Protein AF-A0A821TIM4-F1 (afdb_monomer)

Secondary structure (DSSP, 8-state):
-GGGG-SSHHHHHHHHHHHHHHHTT-HHHHHHHHHTTHHHHHHHHHHHTTSSS-HHHHHHHHHHHHHHTT-HHHHHHH--HHHHHHHHHHHHHHHT--SPPPHHHHHHHHHHHHHHHHHT-TTS-HHHHHHHHHHHTT-

pLDDT: mean 89.72, std 5.01, range [67.62, 96.5]

Solvent-accessible surface area (backbone atoms only — not comparable to full-atom values): 7765 Å² total; per-residue (Å²): 108,74,50,66,70,45,86,50,63,67,57,22,54,50,44,43,56,48,47,48,64,56,30,59,96,28,70,68,50,31,49,55,38,58,73,66,50,35,61,64,53,40,52,53,46,32,61,70,67,61,64,44,71,42,67,68,38,38,43,36,42,53,37,52,39,54,46,39,61,94,30,65,72,51,40,58,68,51,70,39,72,69,56,54,49,52,54,51,52,48,52,52,56,58,72,68,49,89,63,87,77,50,74,51,24,53,51,31,52,52,44,50,52,49,41,55,49,58,60,59,29,86,90,47,56,71,70,54,29,54,54,49,51,61,58,55,73,76,110

Nearest PDB structures (foldseek):
  3grl-assembly1_A  TM=9.491E-01  e=2.054E-07  Bos taurus
  3gq2-assembly1_A  TM=9.407E-01  e=3.059E-07  Bos taurus
  3gq2-assembly1_B  TM=9.507E-01  e=5.288E-07  Bos taurus
  3t7u-assembly1_A  TM=5.402E-01  e=2.797E+00  Homo sapiens
  7abi-assembly1_S  TM=3.710E-01  e=4.898E-01  Homo sapiens

Sequence (139 aa):
VDLLKDKREVIRNDELILLQILIVSNPDMQDIVASGKGFERLVEIFVREGFGDEVTVQYCLSVILNLLKGNQPIQRSFNQRYHIQRLADFLKFCSNDEKLWSTQKVTNVNLLLQIIRTLVSPENSSENIVAYQRTFEQY

Structure (mmCIF, N/CA/C/O backbone):
data_AF-A0A821TIM4-F1
#
_entry.id   AF-A0A821TIM4-F1
#
loop_
_atom_site.group_PDB
_atom_site.id
_atom_site.type_symbol
_atom_site.label_atom_id
_atom_site.label_alt_id
_atom_site.label_comp_id
_atom_site.label_asym_id
_atom_site.label_entity_id
_atom_site.label_seq_id
_atom_site.pdbx_PDB_ins_code
_atom_site.Cartn_x
_atom_site.Cartn_y
_atom_site.Cartn_z
_atom_site.occupancy
_atom_site.B_iso_or_equiv
_atom_site.auth_seq_id
_atom_site.auth_comp_id
_atom_site.auth_asym_id
_atom_site.auth_atom_id
_atom_site.pdbx_PDB_model_num
ATOM 1 N N . VAL A 1 1 ? -10.380 -5.318 -10.931 1.00 81.38 1 VAL A N 1
ATOM 2 C CA . VAL A 1 1 ? -9.486 -6.107 -10.034 1.00 81.38 1 VAL A CA 1
ATOM 3 C C . VAL A 1 1 ? -8.896 -7.347 -10.712 1.00 81.38 1 VAL A C 1
ATOM 5 O O . VAL A 1 1 ? -7.735 -7.659 -10.462 1.00 81.38 1 VAL A O 1
ATOM 8 N N . ASP A 1 2 ? -9.633 -8.098 -11.541 1.00 86.00 2 ASP A N 1
ATOM 9 C CA . ASP A 1 2 ? -9.091 -9.303 -12.213 1.00 86.00 2 ASP A CA 1
ATOM 10 C C . ASP A 1 2 ? -8.004 -9.011 -13.245 1.00 86.00 2 ASP A C 1
ATOM 12 O O . ASP A 1 2 ? -7.055 -9.785 -13.361 1.00 86.00 2 ASP A O 1
ATOM 16 N N . LEU A 1 3 ? -8.054 -7.839 -13.877 1.00 90.94 3 LEU A N 1
ATOM 17 C CA . LEU A 1 3 ? -7.011 -7.372 -14.789 1.00 90.94 3 LEU A CA 1
ATOM 18 C C . LEU A 1 3 ? -5.667 -7.096 -14.086 1.00 90.94 3 LEU A C 1
ATOM 20 O O . LEU A 1 3 ? -4.628 -7.133 -14.737 1.00 90.94 3 LEU A O 1
ATOM 24 N N . LEU A 1 4 ? -5.637 -6.950 -12.751 1.00 89.75 4 LEU A N 1
ATOM 25 C CA . LEU A 1 4 ? -4.378 -6.860 -11.989 1.00 89.75 4 LEU A CA 1
ATOM 26 C C . LEU A 1 4 ? -3.538 -8.148 -12.055 1.00 89.75 4 LEU A C 1
ATOM 28 O O . LEU A 1 4 ? -2.349 -8.125 -11.743 1.00 89.75 4 LEU A O 1
ATOM 32 N N . LYS A 1 5 ? -4.148 -9.277 -12.440 1.00 90.31 5 LYS A N 1
ATOM 33 C CA . LYS A 1 5 ? -3.469 -10.567 -12.635 1.00 90.31 5 LYS A CA 1
ATOM 34 C C . LYS A 1 5 ? -3.064 -10.813 -14.088 1.00 90.31 5 LYS A C 1
ATOM 36 O O . LYS A 1 5 ? -2.530 -11.883 -14.386 1.00 90.31 5 LYS A O 1
ATOM 41 N N . ASP A 1 6 ? -3.345 -9.877 -14.995 1.00 92.00 6 ASP A N 1
ATOM 42 C CA . ASP A 1 6 ? -2.977 -10.048 -16.393 1.00 92.00 6 ASP A CA 1
ATOM 43 C C . ASP A 1 6 ? -1.450 -10.150 -16.526 1.00 92.00 6 ASP A C 1
ATOM 45 O O . ASP A 1 6 ? -0.690 -9.423 -15.882 1.00 92.00 6 ASP A O 1
ATOM 49 N N . LYS A 1 7 ? -0.992 -11.095 -17.353 1.00 87.88 7 LYS A N 1
ATOM 50 C CA . LYS A 1 7 ? 0.438 -11.320 -17.603 1.00 87.88 7 LYS A CA 1
ATOM 51 C C . LYS A 1 7 ? 1.054 -10.188 -18.422 1.00 87.88 7 LYS A C 1
ATOM 53 O O . LYS A 1 7 ? 2.268 -10.015 -18.403 1.00 87.88 7 LYS A O 1
ATOM 58 N N . ARG A 1 8 ? 0.229 -9.457 -19.174 1.00 92.06 8 ARG A N 1
ATOM 59 C CA . ARG A 1 8 ? 0.647 -8.323 -19.993 1.00 92.06 8 ARG A CA 1
ATOM 60 C C . ARG A 1 8 ? 0.757 -7.106 -19.092 1.00 92.06 8 ARG A C 1
ATOM 62 O O . ARG A 1 8 ? -0.245 -6.596 -18.598 1.00 92.06 8 ARG A O 1
ATOM 69 N N . GLU A 1 9 ? 1.986 -6.640 -18.917 1.00 87.88 9 GLU A N 1
ATOM 70 C CA . GLU A 1 9 ? 2.306 -5.518 -18.037 1.00 87.88 9 GLU A CA 1
ATOM 71 C C . GLU A 1 9 ? 1.489 -4.262 -18.362 1.00 87.88 9 GLU A C 1
ATOM 73 O O . GLU A 1 9 ? 0.937 -3.645 -17.461 1.00 87.88 9 GLU A O 1
ATOM 78 N N . VAL A 1 10 ? 1.324 -3.958 -19.654 1.00 91.06 10 VAL A N 1
ATOM 79 C CA . VAL A 1 10 ? 0.547 -2.807 -20.139 1.00 91.06 10 VAL A CA 1
ATOM 80 C C . VAL A 1 10 ? -0.886 -2.833 -19.605 1.00 91.06 10 VAL A C 1
ATOM 82 O O . VAL A 1 10 ? -1.342 -1.858 -19.025 1.00 91.06 10 VAL A O 1
ATOM 85 N N . ILE A 1 11 ? -1.573 -3.975 -19.704 1.00 93.19 11 ILE A N 1
ATOM 86 C CA . ILE A 1 11 ? -2.970 -4.102 -19.255 1.00 93.19 11 ILE A CA 1
ATOM 87 C C . ILE A 1 11 ? -3.073 -3.964 -17.740 1.00 93.19 11 ILE A C 1
ATOM 89 O O . ILE A 1 11 ? -3.973 -3.306 -17.225 1.00 93.19 11 ILE A O 1
ATOM 93 N N . ARG A 1 12 ? -2.140 -4.583 -17.016 1.00 93.12 12 ARG A N 1
ATOM 94 C CA . ARG A 1 12 ? -2.084 -4.493 -15.559 1.00 93.12 12 ARG A CA 1
ATOM 95 C C . ARG A 1 12 ? -1.831 -3.054 -15.097 1.00 93.12 12 ARG A C 1
ATOM 97 O O . ARG A 1 12 ? -2.455 -2.610 -14.137 1.00 93.12 12 ARG A O 1
ATOM 104 N N . ASN A 1 13 ? -0.919 -2.341 -15.753 1.00 91.19 13 ASN A N 1
ATOM 105 C CA . ASN A 1 13 ? -0.569 -0.965 -15.410 1.00 91.19 13 ASN A CA 1
ATOM 106 C C . ASN A 1 13 ? -1.718 0.001 -15.763 1.00 91.19 13 ASN A C 1
ATOM 108 O O . ASN A 1 13 ? -2.042 0.867 -14.950 1.00 91.19 13 ASN A O 1
ATOM 112 N N . ASP A 1 14 ? -2.405 -0.204 -16.890 1.00 92.94 14 ASP A N 1
ATOM 113 C CA . ASP A 1 14 ? -3.605 0.562 -17.257 1.00 92.94 14 ASP A CA 1
ATOM 114 C C . ASP A 1 14 ? -4.755 0.337 -16.261 1.00 92.94 14 ASP A C 1
ATOM 116 O O . ASP A 1 14 ? -5.426 1.290 -15.863 1.00 92.94 14 ASP A O 1
ATOM 120 N N . GLU A 1 15 ? -4.948 -0.897 -15.781 1.00 93.75 15 GLU A N 1
ATOM 121 C CA . GLU A 1 15 ? -5.911 -1.197 -14.711 1.00 93.75 15 GLU A CA 1
ATOM 122 C C . GLU A 1 15 ? -5.558 -0.458 -13.409 1.00 93.75 15 GLU A C 1
ATOM 124 O O . GLU A 1 15 ? -6.455 0.035 -12.730 1.00 93.75 15 GLU A O 1
ATOM 129 N N . LEU A 1 16 ? -4.274 -0.339 -13.041 1.00 93.44 16 LEU A N 1
ATOM 130 C CA . LEU A 1 16 ? -3.872 0.426 -11.851 1.00 93.44 16 LEU A CA 1
ATOM 131 C C . LEU A 1 16 ? -4.252 1.906 -11.974 1.00 93.44 16 LEU A C 1
ATOM 133 O O . LEU A 1 16 ? -4.760 2.489 -11.014 1.00 93.44 16 LEU A O 1
ATOM 137 N N . ILE A 1 17 ? -4.035 2.501 -13.148 1.00 91.62 17 ILE A N 1
ATOM 138 C CA . ILE A 1 17 ? -4.420 3.889 -13.433 1.00 91.62 17 ILE A CA 1
ATOM 139 C C . ILE A 1 17 ? -5.946 4.029 -13.395 1.00 91.62 17 ILE A C 1
ATOM 141 O O . ILE A 1 17 ? -6.469 4.937 -12.746 1.00 91.62 17 ILE A O 1
ATOM 145 N N . LEU A 1 18 ? -6.673 3.103 -14.023 1.00 92.44 18 LEU A N 1
ATOM 146 C CA . LEU A 1 18 ? -8.134 3.085 -14.008 1.00 92.44 18 LEU A CA 1
ATOM 147 C C . LEU A 1 18 ? -8.676 2.998 -12.576 1.00 92.44 18 LEU A C 1
ATOM 149 O O . LEU A 1 18 ? -9.562 3.766 -12.203 1.00 92.44 18 LEU A O 1
ATOM 153 N N . LEU A 1 19 ? -8.113 2.115 -11.747 1.00 92.69 19 LEU A N 1
ATOM 154 C CA . LEU A 1 19 ? -8.500 1.982 -10.345 1.00 92.69 19 LEU A CA 1
ATOM 155 C C . LEU A 1 19 ? -8.275 3.277 -9.566 1.00 92.69 19 LEU A C 1
ATOM 157 O O . LEU A 1 19 ? -9.144 3.639 -8.780 1.00 92.69 19 LEU A O 1
ATOM 161 N N . GLN A 1 20 ? -7.177 4.006 -9.795 1.00 90.19 20 GLN A N 1
ATOM 162 C CA . GLN A 1 20 ? -6.968 5.304 -9.139 1.00 90.19 20 GLN A CA 1
ATOM 163 C C . GLN A 1 20 ? -8.073 6.302 -9.456 1.00 90.19 20 GLN A C 1
ATOM 165 O O . GLN A 1 20 ? -8.477 7.044 -8.569 1.00 90.19 20 GLN A O 1
ATOM 170 N N . ILE A 1 21 ? -8.566 6.317 -10.692 1.00 89.31 21 ILE A N 1
ATOM 171 C CA . ILE A 1 21 ? -9.632 7.233 -11.104 1.00 89.31 21 ILE A CA 1
ATOM 172 C C . ILE A 1 21 ? -10.972 6.793 -10.502 1.00 89.31 21 ILE A C 1
ATOM 174 O O . ILE A 1 21 ? -11.723 7.623 -9.998 1.00 89.31 21 ILE A O 1
ATOM 178 N N . LEU A 1 22 ? -11.264 5.490 -10.516 1.00 89.62 22 LEU A N 1
ATOM 179 C CA . LEU A 1 22 ? -12.567 4.959 -10.109 1.00 89.62 22 LEU A CA 1
ATOM 180 C C . LEU A 1 22 ? -12.826 5.010 -8.598 1.00 89.62 22 LEU A C 1
ATOM 182 O O . LEU A 1 22 ? -13.971 5.182 -8.189 1.00 89.62 22 LEU A O 1
ATOM 186 N N . ILE A 1 23 ? -11.796 4.831 -7.767 1.00 90.06 23 ILE A N 1
ATOM 187 C CA . ILE A 1 23 ? -11.962 4.747 -6.303 1.00 90.06 23 ILE A CA 1
ATOM 188 C C . ILE A 1 23 ? -11.945 6.110 -5.604 1.00 90.06 23 ILE A C 1
ATOM 190 O O . ILE A 1 23 ? -12.267 6.204 -4.415 1.00 90.06 23 ILE A O 1
ATOM 194 N N . VAL A 1 24 ? -11.521 7.171 -6.297 1.00 87.44 24 VAL A N 1
ATOM 195 C CA . VAL A 1 24 ? -11.438 8.509 -5.706 1.00 87.44 24 VAL A CA 1
ATOM 196 C C . VAL A 1 24 ? -12.845 9.002 -5.390 1.00 87.44 24 VAL A C 1
ATOM 198 O O . VAL A 1 24 ? -13.674 9.182 -6.274 1.00 87.44 24 VAL A O 1
ATOM 201 N N . SER A 1 25 ? -13.098 9.246 -4.103 1.00 79.62 25 SER A N 1
ATOM 202 C CA . SER A 1 25 ? -14.385 9.728 -3.580 1.00 79.62 25 SER A CA 1
ATOM 203 C C . SER A 1 25 ? -15.588 8.824 -3.892 1.00 79.62 25 SER A C 1
ATOM 205 O O . SER A 1 25 ? -16.722 9.296 -3.861 1.00 79.62 25 SER A O 1
ATOM 207 N N . ASN A 1 26 ? -15.361 7.533 -4.163 1.00 89.06 26 ASN A N 1
ATOM 208 C CA . ASN A 1 26 ? -16.424 6.561 -4.415 1.00 89.06 26 ASN A CA 1
ATOM 209 C C . ASN A 1 26 ? -16.317 5.364 -3.447 1.00 89.06 26 ASN A C 1
ATOM 211 O O . ASN A 1 26 ? -15.591 4.409 -3.734 1.00 89.06 26 ASN A O 1
ATOM 215 N N . PRO A 1 27 ? -17.020 5.406 -2.297 1.00 88.12 27 PRO A N 1
ATOM 216 C CA . PRO A 1 27 ? -16.970 4.349 -1.287 1.00 88.12 27 PRO A CA 1
ATOM 217 C C . PRO A 1 27 ? -17.403 2.970 -1.799 1.00 88.12 27 PRO A C 1
ATOM 219 O O . PRO A 1 27 ? -16.794 1.973 -1.416 1.00 88.12 27 PRO A O 1
ATOM 222 N N . ASP A 1 28 ? -18.389 2.903 -2.697 1.00 90.50 28 ASP A N 1
ATOM 223 C CA . ASP A 1 28 ? -18.881 1.634 -3.249 1.00 90.50 28 ASP A CA 1
ATOM 224 C C . ASP A 1 28 ? -17.799 0.952 -4.093 1.00 90.50 28 ASP A C 1
ATOM 226 O O . ASP A 1 28 ? -17.537 -0.245 -3.964 1.00 90.50 28 ASP A O 1
ATOM 230 N N . MET A 1 29 ? -17.092 1.731 -4.918 1.00 91.50 29 MET A N 1
ATOM 231 C CA . MET A 1 29 ? -15.970 1.216 -5.706 1.00 91.50 29 MET A CA 1
ATOM 232 C C . MET A 1 29 ? -14.795 0.803 -4.816 1.00 91.50 29 MET A C 1
ATOM 234 O O . MET A 1 29 ? -14.138 -0.199 -5.100 1.00 91.50 29 MET A O 1
ATOM 238 N N . GLN A 1 30 ? -14.535 1.532 -3.726 1.00 91.62 30 GLN A N 1
ATOM 239 C CA . GLN A 1 30 ? -13.516 1.137 -2.752 1.00 91.62 30 GLN A CA 1
ATOM 240 C C . GLN A 1 30 ? -13.847 -0.215 -2.104 1.00 91.62 30 GLN A C 1
ATOM 242 O O . GLN A 1 30 ? -12.963 -1.067 -1.998 1.00 91.62 30 GLN A O 1
ATOM 247 N N . ASP A 1 31 ? -15.108 -0.438 -1.724 1.00 90.06 31 ASP A N 1
ATOM 248 C CA . ASP A 1 31 ? -15.560 -1.690 -1.107 1.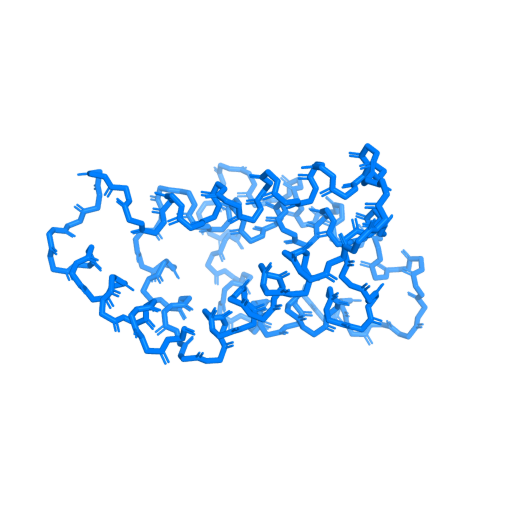00 90.06 31 ASP A CA 1
ATOM 249 C C . ASP A 1 31 ? -15.479 -2.880 -2.078 1.00 90.06 31 ASP A C 1
ATOM 251 O O . ASP A 1 31 ? -14.962 -3.947 -1.729 1.00 90.06 31 ASP A O 1
ATOM 255 N N . ILE A 1 32 ? -15.866 -2.683 -3.345 1.00 91.06 32 ILE A N 1
ATOM 256 C CA . ILE A 1 32 ? -15.709 -3.694 -4.407 1.00 91.06 32 ILE A CA 1
ATOM 257 C C . ILE A 1 32 ? -14.235 -4.097 -4.569 1.00 91.06 32 ILE A C 1
ATOM 259 O O . ILE A 1 32 ? -13.907 -5.281 -4.686 1.00 91.06 32 ILE A O 1
ATOM 263 N N . VAL A 1 33 ? -13.318 -3.126 -4.569 1.00 90.75 33 VAL A N 1
ATOM 264 C CA . VAL A 1 33 ? -11.883 -3.409 -4.709 1.00 90.75 33 VAL A CA 1
ATOM 265 C C . VAL A 1 33 ? -11.333 -4.123 -3.472 1.00 90.75 33 VAL A C 1
ATOM 267 O O . VAL A 1 33 ? -10.581 -5.095 -3.614 1.00 90.75 33 VAL A O 1
ATOM 270 N N . ALA A 1 34 ? -11.709 -3.678 -2.271 1.00 88.00 34 ALA A N 1
ATOM 271 C CA . ALA A 1 34 ? -11.259 -4.266 -1.012 1.00 88.00 34 ALA A CA 1
ATOM 272 C C . ALA A 1 34 ? -11.738 -5.720 -0.856 1.00 88.00 34 ALA A C 1
ATOM 274 O O . ALA A 1 34 ? -10.928 -6.606 -0.571 1.00 88.00 34 ALA A O 1
ATOM 275 N N . SER A 1 35 ? -13.018 -5.988 -1.128 1.00 86.44 35 SER A N 1
ATOM 276 C CA . SER A 1 35 ? -13.610 -7.333 -1.072 1.00 86.44 35 SER A CA 1
ATOM 277 C C . SER A 1 35 ? -13.068 -8.277 -2.157 1.00 86.44 35 SER A C 1
ATOM 279 O O . SER A 1 35 ? -12.902 -9.475 -1.920 1.00 86.44 35 SER A O 1
ATOM 281 N N . GLY A 1 36 ? -12.695 -7.751 -3.328 1.00 84.69 36 GLY A N 1
ATOM 282 C CA . GLY A 1 36 ? -12.175 -8.511 -4.473 1.00 84.69 36 GLY A CA 1
ATOM 283 C C . GLY A 1 36 ? -10.716 -8.987 -4.379 1.00 84.69 36 GLY A C 1
ATOM 284 O O . GLY A 1 36 ? -10.128 -9.344 -5.408 1.00 84.69 36 GLY A O 1
ATOM 285 N N . LYS A 1 37 ? -10.103 -8.997 -3.185 1.00 86.31 37 LYS A N 1
ATOM 286 C CA . LYS A 1 37 ? -8.658 -9.249 -2.972 1.00 86.31 37 LYS A CA 1
ATOM 287 C C . LYS A 1 37 ? -7.755 -8.195 -3.631 1.00 86.31 37 LYS A C 1
ATOM 289 O O . LYS A 1 37 ? -6.664 -8.519 -4.103 1.00 86.31 37 LYS A O 1
ATOM 294 N N . GLY A 1 38 ? -8.206 -6.940 -3.701 1.00 90.19 38 GLY A N 1
ATOM 295 C CA . GLY A 1 38 ? -7.423 -5.843 -4.275 1.00 90.19 38 GLY A CA 1
ATOM 296 C C . GLY A 1 38 ? -6.089 -5.639 -3.556 1.00 90.19 38 GLY A C 1
ATOM 297 O O . GLY A 1 38 ? -5.054 -5.575 -4.211 1.00 90.19 38 GLY A O 1
ATOM 298 N N . PHE A 1 39 ? -6.091 -5.628 -2.219 1.00 90.88 39 PHE A N 1
ATOM 299 C CA . PHE A 1 39 ? -4.876 -5.427 -1.419 1.00 90.88 39 PHE A CA 1
ATOM 300 C C . PHE A 1 39 ? -3.807 -6.493 -1.654 1.00 90.88 39 PHE A C 1
ATOM 302 O O . PHE A 1 39 ? -2.662 -6.136 -1.919 1.00 90.88 39 PHE A O 1
ATOM 309 N N . GLU A 1 40 ? -4.182 -7.777 -1.624 1.00 90.19 40 GLU A N 1
ATOM 310 C CA . GLU A 1 40 ? -3.267 -8.899 -1.882 1.00 90.19 40 GLU A CA 1
ATOM 311 C C . GLU A 1 40 ? -2.546 -8.706 -3.225 1.00 90.19 40 GLU A C 1
ATOM 313 O O . GLU A 1 40 ? -1.318 -8.745 -3.291 1.00 90.19 40 GLU A O 1
ATOM 318 N N . ARG A 1 41 ? -3.307 -8.391 -4.282 1.00 91.56 41 ARG A N 1
ATOM 319 C CA . ARG A 1 41 ? -2.779 -8.208 -5.643 1.00 91.56 41 ARG A CA 1
ATOM 320 C C . ARG A 1 41 ? -1.885 -6.975 -5.753 1.00 91.56 41 ARG A C 1
ATOM 322 O O . ARG A 1 41 ? -0.831 -7.047 -6.372 1.00 91.56 41 ARG A O 1
ATOM 329 N N . LEU A 1 42 ? -2.280 -5.849 -5.156 1.00 92.88 42 LEU A N 1
ATOM 330 C CA . LEU A 1 42 ? -1.474 -4.620 -5.154 1.00 92.88 42 LEU A CA 1
ATOM 331 C C . LEU A 1 42 ? -0.131 -4.842 -4.447 1.00 92.88 42 LEU A C 1
ATOM 333 O O . LEU A 1 42 ? 0.904 -4.400 -4.942 1.00 92.88 42 LEU A O 1
ATOM 337 N N . VAL A 1 43 ? -0.149 -5.569 -3.325 1.00 91.06 43 VAL A N 1
ATOM 338 C CA . VAL A 1 43 ? 1.053 -5.934 -2.570 1.00 91.06 43 VAL A CA 1
ATOM 339 C C . VAL A 1 43 ? 1.961 -6.868 -3.363 1.00 91.06 43 VAL A C 1
ATOM 341 O O . VAL A 1 43 ? 3.162 -6.627 -3.447 1.00 91.06 43 VAL A O 1
ATOM 344 N N . GLU A 1 44 ? 1.404 -7.895 -4.002 1.00 90.19 44 GLU A N 1
ATOM 345 C CA . GLU A 1 44 ? 2.161 -8.790 -4.885 1.00 90.19 44 GLU A CA 1
ATOM 346 C C . GLU A 1 44 ? 2.833 -8.042 -6.042 1.00 90.19 44 GLU A C 1
ATOM 348 O O . GLU A 1 44 ? 3.982 -8.339 -6.373 1.00 90.19 44 GLU A O 1
ATOM 353 N N . ILE A 1 45 ? 2.144 -7.062 -6.640 1.00 90.38 45 ILE A N 1
ATOM 354 C CA . ILE A 1 45 ? 2.697 -6.262 -7.734 1.00 90.38 45 ILE A CA 1
ATOM 355 C C . ILE A 1 45 ? 3.925 -5.493 -7.252 1.00 90.38 45 ILE A C 1
ATOM 357 O O . ILE A 1 45 ? 5.000 -5.712 -7.800 1.00 90.38 45 ILE A O 1
ATOM 361 N N . PHE A 1 46 ? 3.825 -4.644 -6.223 1.00 86.94 46 PHE A N 1
ATOM 362 C CA . PHE A 1 46 ? 4.981 -3.815 -5.858 1.00 86.94 46 PHE A CA 1
ATOM 363 C C . PHE A 1 46 ? 6.159 -4.615 -5.283 1.00 86.94 46 PHE A C 1
ATOM 365 O O . PHE A 1 46 ? 7.303 -4.182 -5.414 1.00 86.94 46 PHE A O 1
ATOM 372 N N . VAL A 1 47 ? 5.905 -5.781 -4.675 1.00 87.88 47 VAL A N 1
ATOM 373 C CA . VAL A 1 47 ? 6.970 -6.708 -4.258 1.00 87.88 47 VAL A CA 1
ATOM 374 C C . VAL A 1 47 ? 7.683 -7.290 -5.482 1.00 87.88 47 VAL A C 1
ATOM 376 O O . VAL A 1 47 ? 8.909 -7.359 -5.492 1.00 87.88 47 VAL A O 1
ATOM 379 N N . ARG A 1 48 ? 6.939 -7.677 -6.530 1.00 88.06 48 ARG A N 1
ATOM 380 C CA . ARG A 1 48 ? 7.517 -8.206 -7.777 1.00 88.06 48 ARG A CA 1
ATOM 381 C C . ARG A 1 48 ? 8.340 -7.160 -8.528 1.00 88.06 48 ARG A C 1
ATOM 383 O O . ARG A 1 48 ? 9.391 -7.508 -9.051 1.00 88.06 48 ARG A O 1
ATOM 390 N N . GLU A 1 49 ? 7.875 -5.914 -8.575 1.00 86.00 49 GLU A N 1
ATOM 391 C CA . GLU A 1 49 ? 8.567 -4.812 -9.268 1.00 86.00 49 GLU A CA 1
ATOM 392 C C . GLU A 1 49 ? 9.831 -4.319 -8.522 1.00 86.00 49 GLU A C 1
ATOM 394 O O . GLU A 1 49 ? 10.528 -3.437 -9.006 1.00 86.00 49 GLU A O 1
ATOM 399 N N . GLY A 1 50 ? 10.169 -4.882 -7.353 1.00 75.88 50 GLY A N 1
ATOM 400 C CA . GLY A 1 50 ? 11.498 -4.700 -6.759 1.00 75.88 50 GLY A CA 1
ATOM 401 C C . GLY A 1 50 ? 11.713 -3.411 -5.963 1.00 75.88 50 GLY A C 1
ATOM 402 O O . GLY A 1 50 ? 12.818 -2.887 -5.981 1.00 75.88 50 GLY A O 1
ATOM 403 N N . PHE A 1 51 ? 10.695 -2.950 -5.226 1.00 71.50 51 PHE A N 1
ATOM 404 C CA . PHE A 1 51 ? 10.759 -1.874 -4.222 1.00 71.50 51 PHE A CA 1
ATOM 405 C C . PHE A 1 51 ? 11.495 -0.583 -4.649 1.00 71.50 51 PHE A C 1
ATOM 407 O O . PHE A 1 51 ? 12.715 -0.475 -4.620 1.00 71.50 51 PHE A O 1
ATOM 414 N N . GLY A 1 52 ? 10.737 0.494 -4.857 1.00 72.94 52 GLY A N 1
ATOM 415 C CA . GLY A 1 52 ? 11.275 1.855 -4.756 1.00 72.94 52 GLY A CA 1
ATOM 416 C C . GLY A 1 52 ? 11.467 2.580 -6.079 1.00 72.94 52 GLY A C 1
ATOM 417 O O . GLY A 1 52 ? 10.976 3.694 -6.177 1.00 72.94 52 GLY A O 1
ATOM 418 N N . ASP A 1 53 ? 12.085 1.999 -7.103 1.00 86.81 53 ASP A N 1
ATOM 419 C CA . ASP A 1 53 ? 12.428 2.776 -8.313 1.00 86.81 53 ASP A CA 1
ATOM 420 C C . ASP A 1 53 ? 11.400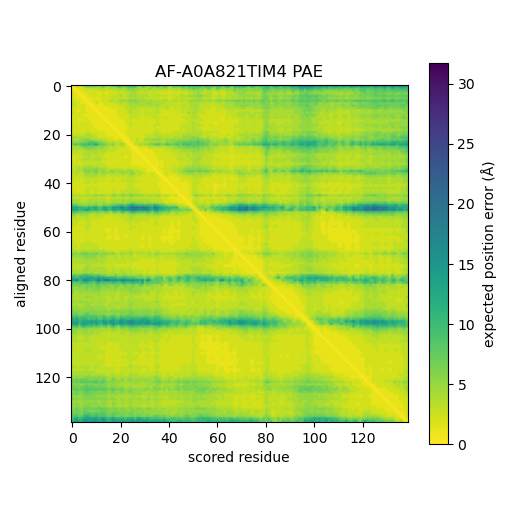 2.696 -9.451 1.00 86.81 53 ASP A C 1
ATOM 422 O O . ASP A 1 53 ? 11.435 3.509 -10.370 1.00 86.81 53 ASP A O 1
ATOM 426 N N . GLU A 1 54 ? 10.432 1.786 -9.360 1.00 90.50 54 GLU A N 1
ATOM 427 C CA . GLU A 1 54 ? 9.420 1.594 -10.399 1.00 90.50 54 GLU A CA 1
ATOM 428 C C . GLU A 1 54 ? 8.194 2.503 -10.216 1.00 90.50 54 GLU A C 1
ATOM 430 O O . GLU A 1 54 ? 7.641 2.646 -9.117 1.00 90.50 54 GLU A O 1
ATOM 435 N N . VAL A 1 55 ? 7.701 3.079 -11.318 1.00 91.88 55 VAL A N 1
ATOM 436 C CA . VAL A 1 55 ? 6.472 3.901 -11.328 1.00 91.88 55 VAL A CA 1
ATOM 437 C C . VAL A 1 55 ? 5.244 3.045 -11.000 1.00 91.88 55 VAL A C 1
ATOM 439 O O . VAL A 1 55 ? 4.324 3.488 -10.316 1.00 91.88 55 VAL A O 1
ATOM 442 N N . THR A 1 56 ? 5.246 1.772 -11.396 1.00 92.06 56 THR A N 1
ATOM 443 C CA . THR A 1 56 ? 4.178 0.818 -11.062 1.00 92.06 56 THR A CA 1
ATOM 444 C C . THR A 1 56 ? 3.983 0.678 -9.546 1.00 92.06 56 THR A C 1
ATOM 446 O O . THR A 1 56 ? 2.848 0.556 -9.072 1.00 92.06 56 THR A O 1
ATOM 449 N N . VAL A 1 57 ? 5.067 0.763 -8.762 1.00 93.12 57 VAL A N 1
ATOM 450 C CA . VAL A 1 57 ? 5.009 0.761 -7.290 1.00 93.12 57 VAL A CA 1
ATOM 451 C C . VAL A 1 57 ? 4.268 1.997 -6.786 1.00 93.12 57 VAL A C 1
ATOM 453 O O . VAL A 1 57 ? 3.400 1.867 -5.922 1.00 93.12 57 VAL A O 1
ATOM 456 N N . GLN A 1 58 ? 4.537 3.171 -7.369 1.00 94.06 58 GLN A N 1
ATOM 457 C CA . GLN A 1 58 ? 3.803 4.402 -7.067 1.00 94.06 58 GLN A CA 1
ATOM 458 C C . GLN A 1 58 ? 2.311 4.184 -7.246 1.00 94.06 58 GLN A C 1
ATOM 460 O O . GLN A 1 58 ? 1.526 4.489 -6.350 1.00 94.06 58 GLN A O 1
ATOM 465 N N . TYR A 1 59 ? 1.920 3.615 -8.389 1.00 93.62 59 TYR A N 1
ATOM 466 C CA . TYR A 1 59 ? 0.515 3.441 -8.696 1.00 93.62 59 TYR A CA 1
ATOM 467 C C . TYR A 1 59 ? -0.184 2.495 -7.726 1.00 93.62 59 TYR A C 1
ATOM 469 O O . TYR A 1 59 ? -1.304 2.782 -7.300 1.00 93.62 59 TYR A O 1
ATOM 477 N N . CYS A 1 60 ? 0.490 1.418 -7.319 1.00 94.62 60 CYS A N 1
ATOM 478 C CA . CYS A 1 60 ? -0.026 0.507 -6.304 1.00 94.62 60 CYS A CA 1
ATOM 479 C C . CYS A 1 60 ? -0.221 1.215 -4.958 1.00 94.62 60 CYS A C 1
ATOM 481 O O . CYS A 1 60 ? -1.291 1.110 -4.358 1.00 94.62 60 CYS A O 1
ATOM 483 N N . LEU A 1 61 ? 0.780 1.972 -4.498 1.00 94.75 61 LEU A N 1
ATOM 484 C CA . LEU A 1 61 ? 0.702 2.709 -3.235 1.00 94.75 61 LEU A CA 1
ATOM 485 C C . LEU A 1 61 ? -0.385 3.790 -3.267 1.00 94.75 61 LEU A C 1
ATOM 487 O O . LEU A 1 61 ? -1.112 3.948 -2.291 1.00 94.75 61 LEU A O 1
ATOM 491 N N . SER A 1 62 ? -0.548 4.499 -4.386 1.00 94.75 62 SER A N 1
ATOM 492 C CA . SER A 1 62 ? -1.622 5.482 -4.557 1.00 94.75 62 SER A CA 1
ATOM 493 C C . SER A 1 62 ? -3.009 4.839 -4.477 1.00 94.75 62 SER A C 1
ATOM 495 O O . SER A 1 62 ? -3.886 5.382 -3.807 1.00 94.75 62 SER A O 1
ATOM 497 N N . VAL A 1 63 ? -3.208 3.664 -5.091 1.00 94.94 63 VAL A N 1
ATOM 498 C CA . VAL A 1 63 ? -4.466 2.909 -4.957 1.00 94.94 63 VAL A CA 1
ATOM 499 C C . VAL A 1 63 ? -4.700 2.512 -3.499 1.00 94.94 63 VAL A C 1
ATOM 501 O O . VAL A 1 63 ? -5.779 2.771 -2.971 1.00 94.94 63 VAL A O 1
ATOM 504 N N . ILE A 1 64 ? -3.694 1.948 -2.820 1.00 94.62 64 ILE A N 1
ATOM 505 C CA . ILE A 1 64 ? -3.800 1.562 -1.402 1.00 94.62 64 ILE A CA 1
ATOM 506 C C . ILE A 1 64 ? -4.163 2.774 -0.537 1.00 94.62 64 ILE A C 1
ATOM 508 O O . ILE A 1 64 ? -5.093 2.699 0.262 1.00 94.62 64 ILE A O 1
ATOM 512 N N . LEU A 1 65 ? -3.479 3.906 -0.710 1.00 94.88 65 LEU A N 1
ATOM 513 C CA . LEU A 1 65 ? -3.748 5.120 0.057 1.00 94.88 65 LEU A CA 1
ATOM 514 C C . LEU A 1 65 ? -5.190 5.608 -0.138 1.00 94.88 65 LEU A C 1
ATOM 516 O O . LEU A 1 65 ? -5.862 5.932 0.841 1.00 94.88 65 LEU A O 1
ATOM 520 N N . ASN A 1 66 ? -5.680 5.615 -1.378 1.00 94.06 66 ASN A N 1
ATOM 521 C CA . ASN A 1 66 ? -7.047 6.032 -1.684 1.00 94.06 66 ASN A CA 1
ATOM 522 C C . ASN A 1 66 ? -8.104 5.083 -1.103 1.00 94.06 66 ASN A C 1
ATOM 524 O O . ASN A 1 66 ? -9.156 5.556 -0.687 1.00 94.06 66 ASN A O 1
ATOM 528 N N . LEU A 1 67 ? -7.828 3.776 -1.035 1.00 93.69 67 LEU A N 1
ATOM 529 C CA . LEU A 1 67 ? -8.716 2.809 -0.378 1.00 93.69 67 LEU A CA 1
ATOM 530 C C . LEU A 1 67 ? -8.798 3.039 1.140 1.00 93.69 67 LEU A C 1
ATOM 532 O O . LEU A 1 67 ? -9.844 2.822 1.741 1.00 93.69 67 LEU A O 1
ATOM 536 N N . LEU A 1 68 ? -7.699 3.461 1.772 1.00 93.38 68 LEU A N 1
ATOM 537 C CA . LEU A 1 68 ? -7.619 3.611 3.230 1.00 93.38 68 LEU A CA 1
ATOM 538 C C . LEU A 1 68 ? -8.124 4.966 3.732 1.00 93.38 68 LEU A C 1
ATOM 540 O O . LEU A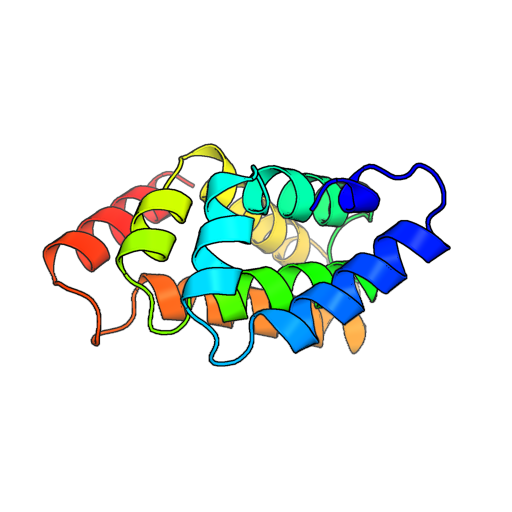 1 68 ? -8.652 5.062 4.844 1.00 93.38 68 LEU A O 1
ATOM 544 N N . LYS A 1 69 ? -7.928 6.032 2.956 1.00 91.50 69 LYS A N 1
ATOM 545 C CA . LYS A 1 69 ? -8.195 7.402 3.398 1.00 91.50 69 LYS A CA 1
ATOM 546 C C . LYS A 1 69 ? -9.683 7.604 3.703 1.00 91.50 69 LYS A C 1
ATOM 548 O O . LYS A 1 69 ? -10.526 7.514 2.820 1.00 91.50 69 LYS A O 1
ATOM 553 N N . GLY A 1 70 ? -9.993 7.905 4.965 1.00 86.62 70 GLY A N 1
ATOM 554 C CA . GLY A 1 70 ? -11.361 8.167 5.425 1.00 86.62 70 GLY A CA 1
ATOM 555 C C . GLY A 1 70 ? -12.274 6.936 5.519 1.00 86.62 70 GLY A C 1
ATOM 556 O O . GLY A 1 70 ? -13.452 7.098 5.823 1.00 86.62 70 GLY A O 1
ATOM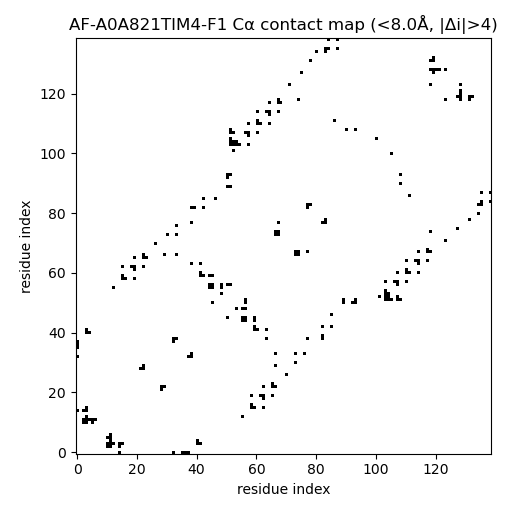 557 N N . ASN A 1 71 ? -11.765 5.717 5.296 1.00 90.44 71 ASN A N 1
ATOM 558 C CA . ASN A 1 71 ? -12.579 4.498 5.257 1.00 90.44 71 ASN A CA 1
ATOM 559 C C . ASN A 1 71 ? -12.146 3.477 6.327 1.00 90.44 71 ASN A C 1
ATOM 561 O O . ASN A 1 71 ? -11.414 2.524 6.059 1.00 90.44 71 ASN A O 1
ATOM 565 N N . GLN A 1 72 ? -12.593 3.674 7.574 1.00 90.94 72 GLN A N 1
ATOM 566 C CA . GLN A 1 72 ? -12.212 2.808 8.701 1.00 90.94 72 GLN A CA 1
ATOM 567 C C . GLN A 1 72 ? -12.558 1.315 8.520 1.00 90.94 72 GLN A C 1
ATOM 569 O O . GLN A 1 72 ? -11.742 0.479 8.917 1.00 90.94 72 GLN A O 1
ATOM 574 N N . PRO A 1 73 ? -13.718 0.920 7.953 1.00 90.88 73 PRO A N 1
ATOM 575 C CA . PRO A 1 73 ? -13.981 -0.482 7.626 1.00 90.88 73 PRO A CA 1
ATOM 576 C C . PRO A 1 73 ? -12.897 -1.096 6.734 1.00 90.88 73 PRO A C 1
ATOM 578 O O . PRO A 1 73 ? -12.371 -2.163 7.059 1.00 90.88 73 PRO A O 1
ATOM 581 N N . ILE A 1 74 ? -12.494 -0.388 5.676 1.00 92.25 74 ILE A N 1
ATOM 582 C CA . ILE A 1 74 ? -11.436 -0.846 4.773 1.00 92.25 74 ILE A CA 1
ATOM 583 C C . ILE A 1 74 ? -10.072 -0.861 5.473 1.00 92.25 74 ILE A C 1
ATOM 585 O O . ILE A 1 74 ? -9.327 -1.827 5.313 1.00 92.25 74 ILE A O 1
ATOM 589 N N . GLN A 1 75 ? -9.753 0.132 6.310 1.00 93.00 75 GLN A N 1
ATOM 590 C CA . GLN A 1 75 ? -8.517 0.119 7.107 1.00 93.00 75 GLN A CA 1
ATOM 591 C C . GLN A 1 75 ? -8.434 -1.102 8.035 1.00 93.00 75 GLN A C 1
ATOM 593 O O . GLN A 1 75 ? -7.385 -1.741 8.125 1.00 93.00 75 GLN A O 1
ATOM 598 N N . ARG A 1 76 ? -9.548 -1.488 8.672 1.00 90.88 76 ARG A N 1
ATOM 599 C CA . ARG A 1 76 ? -9.604 -2.707 9.493 1.00 90.88 76 ARG A CA 1
ATOM 600 C C . ARG A 1 76 ? -9.391 -3.963 8.654 1.00 90.88 76 ARG A C 1
ATOM 602 O O . ARG A 1 76 ? -8.654 -4.847 9.079 1.00 90.88 76 ARG A O 1
ATOM 609 N N . SER A 1 77 ? -9.969 -4.024 7.452 1.00 88.38 77 SER A N 1
ATOM 610 C CA . SER A 1 77 ? -9.709 -5.120 6.509 1.00 88.38 77 SER A CA 1
ATOM 611 C C . SER A 1 77 ? -8.257 -5.144 6.021 1.00 88.38 77 SER A C 1
ATOM 613 O O . SER A 1 77 ? -7.727 -6.214 5.726 1.00 88.38 77 SER A O 1
ATOM 615 N N . PHE A 1 78 ? -7.606 -3.984 5.928 1.00 90.44 78 PHE A N 1
ATOM 616 C CA . PHE A 1 78 ? -6.198 -3.87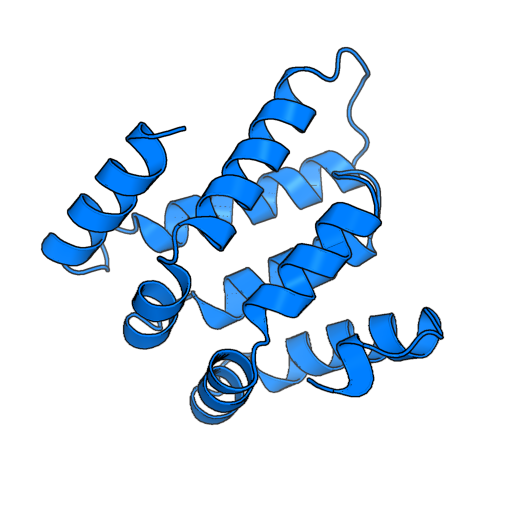9 5.561 1.00 90.44 78 PHE A CA 1
ATOM 617 C C . PHE A 1 78 ? -5.263 -4.359 6.674 1.00 90.44 78 PHE A C 1
ATOM 619 O O . PHE A 1 78 ? -4.189 -4.868 6.353 1.00 90.44 78 PHE A O 1
ATOM 626 N N . ASN A 1 79 ? -5.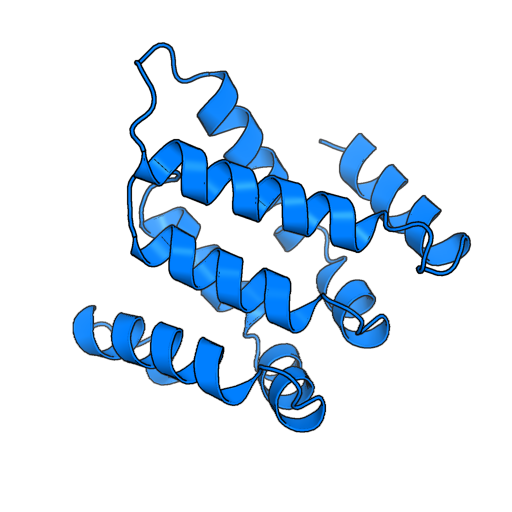686 -4.282 7.946 1.00 84.88 79 ASN A N 1
ATOM 627 C CA . ASN A 1 79 ? -4.952 -4.710 9.150 1.00 84.88 79 ASN A CA 1
ATOM 628 C C . ASN A 1 79 ? -4.693 -6.224 9.262 1.00 84.88 79 ASN A C 1
ATOM 630 O O . ASN A 1 79 ? -4.698 -6.809 10.344 1.00 84.88 79 ASN A O 1
ATOM 634 N N . GLN A 1 80 ? -4.516 -6.901 8.140 1.00 78.12 80 GLN A N 1
ATOM 635 C CA . GLN A 1 80 ? -4.058 -8.270 8.112 1.00 78.12 80 GLN A CA 1
ATOM 636 C C . GLN A 1 80 ? -2.536 -8.275 8.193 1.00 78.12 80 GLN A C 1
ATOM 638 O O . GLN A 1 80 ? -1.852 -7.506 7.511 1.00 78.12 80 GLN A O 1
ATOM 643 N N . ARG A 1 81 ? -2.012 -9.198 9.003 1.00 67.62 81 ARG A N 1
ATOM 644 C CA . ARG A 1 81 ? -0.584 -9.346 9.305 1.00 67.62 81 ARG A CA 1
ATOM 645 C C . ARG A 1 81 ? 0.307 -9.305 8.053 1.00 67.62 81 ARG A C 1
ATOM 647 O O . ARG A 1 81 ? 1.364 -8.687 8.073 1.00 67.62 81 ARG A O 1
ATOM 654 N N . TYR A 1 82 ? -0.152 -9.903 6.951 1.00 78.94 82 TYR A N 1
ATOM 655 C CA . TYR A 1 82 ? 0.581 -9.948 5.686 1.00 78.94 82 TYR A CA 1
ATOM 656 C C . TYR A 1 82 ? 0.793 -8.563 5.050 1.00 78.94 82 TYR A C 1
ATOM 658 O O . TYR A 1 82 ? 1.902 -8.263 4.622 1.00 78.94 82 TYR A O 1
ATOM 666 N N . HIS A 1 83 ? -0.220 -7.693 5.005 1.00 83.88 83 HIS A N 1
ATOM 667 C CA . HIS A 1 83 ? -0.100 -6.404 4.313 1.00 83.88 83 HIS A CA 1
ATOM 668 C C . HIS A 1 83 ? 0.848 -5.451 5.044 1.00 83.88 83 HIS A C 1
ATOM 670 O O . HIS A 1 83 ? 1.741 -4.877 4.425 1.00 83.88 83 HIS A O 1
ATOM 676 N N . ILE A 1 84 ? 0.695 -5.326 6.366 1.00 85.69 84 ILE A N 1
ATOM 677 C CA . ILE A 1 84 ? 1.527 -4.431 7.182 1.00 85.69 84 ILE A CA 1
ATOM 678 C C . ILE A 1 84 ? 2.982 -4.898 7.200 1.00 85.69 84 ILE A C 1
ATOM 680 O O . ILE A 1 84 ? 3.880 -4.076 7.020 1.00 85.69 84 ILE A O 1
ATOM 684 N N . GLN A 1 85 ? 3.221 -6.209 7.314 1.00 87.31 85 GLN A N 1
ATOM 685 C CA . GLN A 1 85 ? 4.570 -6.763 7.215 1.00 87.31 85 GLN A CA 1
ATOM 686 C C . GLN A 1 85 ? 5.250 -6.369 5.900 1.00 87.31 85 GLN A C 1
ATOM 688 O O . GLN A 1 85 ? 6.407 -5.967 5.907 1.00 87.31 85 GLN A O 1
ATOM 693 N N . ARG A 1 86 ? 4.532 -6.416 4.770 1.00 89.31 86 ARG A N 1
ATOM 694 C CA . ARG A 1 86 ? 5.093 -6.045 3.462 1.00 89.31 86 ARG A CA 1
ATOM 695 C C . ARG A 1 86 ? 5.414 -4.557 3.342 1.00 89.31 86 ARG A C 1
ATOM 697 O O . ARG A 1 86 ? 6.390 -4.209 2.681 1.00 89.31 86 ARG A O 1
ATOM 704 N N . LEU A 1 87 ? 4.647 -3.685 3.999 1.00 88.44 87 LEU A N 1
ATOM 705 C CA . LEU A 1 87 ? 4.998 -2.265 4.103 1.00 88.44 87 LEU A CA 1
ATOM 706 C C . LEU A 1 87 ? 6.270 -2.062 4.945 1.00 88.44 87 LEU A C 1
ATOM 708 O O . LEU A 1 87 ? 7.127 -1.261 4.574 1.00 88.44 87 LEU A O 1
ATOM 712 N N . ALA A 1 88 ? 6.416 -2.804 6.046 1.00 89.44 88 ALA A N 1
ATOM 713 C CA . ALA A 1 88 ? 7.609 -2.758 6.891 1.00 89.44 88 ALA A CA 1
ATOM 714 C C . ALA A 1 88 ? 8.855 -3.302 6.166 1.00 89.44 88 ALA A C 1
ATOM 716 O O . ALA A 1 88 ? 9.918 -2.686 6.232 1.00 89.44 88 ALA A O 1
ATOM 717 N N . ASP A 1 89 ? 8.719 -4.404 5.420 1.00 90.06 89 ASP A N 1
ATOM 718 C CA . ASP A 1 89 ? 9.781 -4.964 4.575 1.00 90.06 89 ASP A CA 1
ATOM 719 C C . ASP A 1 89 ? 10.271 -3.924 3.551 1.00 90.06 89 ASP A C 1
ATOM 721 O O . ASP A 1 89 ? 11.477 -3.756 3.367 1.00 90.06 89 ASP A O 1
ATOM 725 N N . PHE A 1 90 ? 9.350 -3.171 2.934 1.00 89.56 90 PHE A N 1
ATOM 726 C CA . PHE A 1 90 ? 9.696 -2.098 1.999 1.00 89.56 90 PHE A CA 1
ATOM 727 C C . PHE A 1 90 ? 10.473 -0.967 2.696 1.00 89.56 90 PHE A C 1
ATOM 729 O O . PHE A 1 90 ? 11.511 -0.530 2.199 1.00 89.56 90 PHE A O 1
ATOM 736 N N . LEU A 1 91 ? 10.045 -0.525 3.884 1.00 88.94 91 LEU A N 1
ATOM 737 C CA . LEU A 1 91 ? 10.807 0.472 4.647 1.00 88.94 91 LEU A CA 1
ATOM 738 C C . LEU A 1 91 ? 12.223 -0.014 4.970 1.00 88.94 91 LEU A C 1
ATOM 740 O O . LEU A 1 91 ? 13.178 0.729 4.759 1.00 88.94 91 LEU A O 1
ATOM 744 N N . LYS A 1 92 ? 12.376 -1.261 5.428 1.00 89.62 92 LYS A N 1
ATOM 745 C CA . LYS A 1 92 ? 13.689 -1.854 5.730 1.00 89.62 92 LYS A CA 1
ATOM 746 C C . LYS A 1 92 ? 14.578 -1.930 4.493 1.00 89.62 92 LYS A C 1
ATOM 748 O O . LYS A 1 92 ? 15.755 -1.592 4.574 1.00 89.62 92 LYS A O 1
ATOM 753 N N . PHE A 1 93 ? 14.013 -2.332 3.355 1.00 88.00 93 PHE A N 1
ATOM 754 C CA . PHE A 1 93 ? 14.723 -2.343 2.080 1.00 88.00 93 PHE A CA 1
ATOM 755 C C . PHE A 1 93 ? 15.247 -0.948 1.717 1.00 88.00 93 PHE A C 1
ATOM 757 O O . PHE A 1 93 ? 16.413 -0.803 1.363 1.00 88.00 93 PHE A O 1
ATOM 764 N N . CYS A 1 94 ? 14.415 0.088 1.854 1.00 86.62 94 CYS A N 1
ATOM 765 C CA . CYS A 1 94 ? 14.828 1.461 1.577 1.00 86.62 94 CYS A CA 1
ATOM 766 C C . CYS A 1 94 ? 15.896 1.966 2.554 1.00 86.62 94 CYS A C 1
ATOM 768 O O . CYS A 1 94 ? 16.832 2.626 2.116 1.00 86.62 94 CYS A O 1
ATOM 770 N N . SER A 1 95 ? 15.784 1.645 3.846 1.00 86.06 95 SER A N 1
ATOM 771 C CA . SER A 1 95 ? 16.743 2.067 4.878 1.00 86.06 95 SER A CA 1
ATOM 772 C C . SER A 1 95 ? 18.131 1.445 4.717 1.00 86.06 95 SER A C 1
ATOM 774 O O . SER A 1 95 ? 19.116 2.069 5.098 1.00 86.06 95 SER A O 1
ATOM 776 N N . ASN A 1 96 ? 18.213 0.234 4.162 1.00 86.50 96 ASN A N 1
ATOM 777 C CA . ASN A 1 96 ? 19.478 -0.461 3.909 1.00 86.50 96 ASN A CA 1
ATOM 778 C C . ASN A 1 96 ? 20.097 -0.112 2.546 1.00 86.50 96 ASN A C 1
ATOM 780 O O . ASN A 1 96 ? 21.152 -0.643 2.205 1.00 86.50 96 ASN A O 1
ATOM 784 N N . ASP A 1 97 ? 19.442 0.729 1.739 1.00 83.25 97 ASP A N 1
ATOM 785 C CA . ASP A 1 97 ? 19.998 1.145 0.457 1.00 83.25 97 ASP A CA 1
ATOM 786 C C . ASP A 1 97 ? 21.013 2.274 0.655 1.00 83.25 97 ASP A C 1
ATOM 788 O O . ASP A 1 97 ? 20.651 3.426 0.890 1.00 83.25 97 ASP A O 1
ATOM 792 N N . GLU A 1 98 ? 22.292 1.924 0.535 1.00 77.44 98 GLU A N 1
ATOM 793 C CA . GLU A 1 98 ? 23.428 2.844 0.648 1.00 77.44 98 GLU A CA 1
ATOM 794 C C . GLU A 1 98 ? 23.580 3.772 -0.575 1.00 77.44 98 GLU A C 1
ATOM 796 O O . GLU A 1 98 ? 24.429 4.667 -0.581 1.00 77.44 98 GLU A O 1
ATOM 801 N N . LYS A 1 99 ? 22.779 3.577 -1.632 1.00 83.62 99 LYS A N 1
ATOM 802 C CA . LYS A 1 99 ? 22.813 4.410 -2.840 1.00 83.62 99 LYS A CA 1
ATOM 803 C C . LYS A 1 99 ? 22.017 5.702 -2.666 1.00 83.62 99 LYS A C 1
ATOM 805 O O . LYS A 1 99 ? 21.075 5.798 -1.884 1.00 83.62 99 LYS A O 1
ATOM 810 N N . LEU A 1 100 ? 22.354 6.698 -3.487 1.00 87.44 100 LEU A N 1
ATOM 811 C CA . LEU A 1 100 ? 21.542 7.905 -3.622 1.00 87.44 100 LEU A CA 1
ATOM 812 C C . LEU A 1 100 ? 20.150 7.539 -4.156 1.00 87.44 100 LEU A C 1
ATOM 814 O O . LEU A 1 100 ? 20.032 6.893 -5.197 1.00 87.44 100 LEU A O 1
ATOM 818 N N . TRP A 1 101 ? 19.101 7.979 -3.464 1.00 92.00 101 TRP A N 1
ATOM 819 C CA . TRP A 1 101 ? 17.728 7.693 -3.870 1.00 92.00 101 TRP A CA 1
ATOM 820 C C . TRP A 1 101 ? 17.328 8.486 -5.114 1.00 92.00 101 TRP A C 1
ATOM 822 O O . TRP A 1 101 ? 17.543 9.698 -5.197 1.00 92.00 101 TRP A O 1
ATOM 832 N N . SER A 1 102 ? 16.678 7.806 -6.058 1.00 92.94 102 SER A N 1
ATOM 833 C CA . SER A 1 102 ? 16.025 8.454 -7.191 1.00 92.94 102 SER A CA 1
ATOM 834 C C . SER A 1 102 ? 14.811 9.279 -6.735 1.00 92.94 102 SER A C 1
ATOM 836 O O . SER A 1 102 ? 14.219 9.038 -5.677 1.00 92.94 102 SER A O 1
ATOM 838 N N . THR A 1 103 ? 14.370 10.226 -7.566 1.00 94.38 103 THR A N 1
ATOM 839 C CA . THR A 1 103 ? 13.118 10.969 -7.332 1.00 94.38 103 THR A CA 1
ATOM 840 C C . THR A 1 103 ? 11.906 10.035 -7.236 1.00 94.38 103 THR A C 1
ATOM 842 O O . THR A 1 103 ? 10.992 10.284 -6.444 1.00 94.38 103 THR A O 1
ATOM 845 N N . GLN A 1 104 ? 11.910 8.935 -7.994 1.00 94.19 104 GLN A N 1
ATOM 846 C CA . GLN A 1 104 ? 10.837 7.944 -7.967 1.00 94.19 104 GLN A CA 1
ATOM 847 C C . GLN A 1 104 ? 10.799 7.203 -6.627 1.00 94.19 104 GLN A C 1
ATOM 849 O O . GLN A 1 104 ? 9.737 7.087 -6.013 1.00 94.19 104 GLN A O 1
ATOM 854 N N . LYS A 1 105 ? 11.966 6.809 -6.109 1.00 92.56 105 LYS A N 1
ATOM 855 C CA . LYS A 1 105 ? 12.095 6.186 -4.789 1.00 92.56 105 LYS A CA 1
ATOM 856 C C . LYS A 1 105 ? 11.641 7.091 -3.662 1.00 92.56 105 LYS A C 1
ATOM 858 O O . LYS A 1 105 ? 10.861 6.654 -2.818 1.00 92.56 105 LYS A O 1
ATOM 863 N N . VAL A 1 106 ? 12.032 8.363 -3.688 1.00 93.94 106 VAL A N 1
ATOM 864 C CA . VAL A 1 106 ? 11.535 9.366 -2.732 1.00 93.94 106 VAL A CA 1
ATOM 865 C C . VAL A 1 106 ? 10.006 9.466 -2.789 1.00 93.94 106 VAL A C 1
ATOM 867 O O . VAL A 1 106 ? 9.346 9.482 -1.750 1.00 93.94 106 VAL A O 1
ATOM 870 N N . THR A 1 107 ? 9.424 9.489 -3.989 1.00 95.75 107 THR A N 1
ATOM 871 C CA . THR A 1 107 ? 7.965 9.548 -4.185 1.00 95.75 107 THR A CA 1
ATOM 872 C C . THR A 1 107 ? 7.268 8.316 -3.605 1.00 95.75 107 THR A C 1
ATOM 874 O O . THR A 1 107 ? 6.305 8.443 -2.845 1.00 95.75 107 THR A O 1
ATOM 877 N N . ASN A 1 108 ? 7.795 7.127 -3.889 1.00 95.12 108 ASN A N 1
ATOM 878 C CA . ASN A 1 108 ? 7.253 5.862 -3.404 1.00 95.12 108 ASN A CA 1
ATOM 879 C C . ASN A 1 108 ? 7.336 5.757 -1.874 1.00 95.12 108 ASN A C 1
ATOM 881 O O . ASN A 1 108 ? 6.346 5.425 -1.222 1.00 95.12 108 ASN A O 1
ATOM 885 N N . VAL A 1 109 ? 8.472 6.123 -1.274 1.00 94.44 109 VAL A N 1
ATOM 886 C CA . VAL A 1 109 ? 8.626 6.142 0.190 1.00 94.44 109 VAL A CA 1
ATOM 887 C C . VAL A 1 109 ? 7.685 7.165 0.834 1.00 94.44 109 VAL A C 1
ATOM 889 O O . VAL A 1 109 ? 7.063 6.866 1.851 1.00 94.44 109 VAL A O 1
ATOM 892 N N . ASN A 1 110 ? 7.493 8.342 0.233 1.00 95.69 110 ASN A N 1
ATOM 893 C CA . ASN A 1 110 ? 6.537 9.327 0.743 1.00 95.69 110 ASN A CA 1
ATOM 894 C C . ASN A 1 110 ? 5.091 8.806 0.743 1.00 95.69 110 ASN A C 1
ATOM 896 O O . ASN A 1 110 ? 4.357 9.050 1.701 1.00 95.69 110 ASN A O 1
ATOM 900 N N . LEU A 1 111 ? 4.669 8.084 -0.299 1.00 95.94 111 LEU A N 1
ATOM 901 C CA . LEU A 1 111 ? 3.345 7.451 -0.335 1.00 95.94 111 LEU A CA 1
ATOM 902 C C . LEU A 1 111 ? 3.218 6.343 0.716 1.00 95.94 111 LEU A C 1
ATOM 904 O O . LEU A 1 111 ? 2.205 6.266 1.411 1.00 95.94 111 LEU A O 1
ATOM 908 N N . LEU A 1 112 ? 4.262 5.531 0.885 1.00 94.75 112 LEU A N 1
ATOM 909 C CA . LEU A 1 112 ? 4.321 4.490 1.909 1.00 94.75 112 LEU A CA 1
ATOM 910 C C . LEU A 1 112 ? 4.160 5.072 3.323 1.00 94.75 112 LEU A C 1
ATOM 912 O O . LEU A 1 112 ? 3.343 4.594 4.110 1.00 94.75 112 LEU A O 1
ATOM 916 N N . LEU A 1 113 ? 4.878 6.154 3.633 1.00 94.94 113 LEU A N 1
ATOM 917 C CA . LEU A 1 113 ? 4.762 6.854 4.914 1.00 94.94 113 LEU A CA 1
ATOM 918 C C . LEU A 1 113 ? 3.370 7.478 5.108 1.00 94.94 113 LEU A C 1
ATOM 920 O O . LEU A 1 113 ? 2.844 7.471 6.221 1.00 94.94 113 LEU A O 1
ATOM 924 N N . GLN A 1 114 ? 2.739 7.984 4.045 1.00 96.50 114 GLN A N 1
ATOM 925 C CA . GLN A 1 114 ? 1.360 8.485 4.103 1.00 96.50 114 GLN A CA 1
ATOM 926 C C . GLN A 1 114 ? 0.341 7.381 4.404 1.00 96.50 114 GLN A C 1
ATOM 928 O O . GLN A 1 114 ? -0.595 7.619 5.170 1.00 96.50 114 GLN A O 1
ATOM 933 N N . ILE A 1 115 ? 0.529 6.176 3.859 1.00 95.38 115 ILE A N 1
ATOM 934 C CA . ILE A 1 115 ? -0.300 5.007 4.187 1.00 95.38 115 ILE A CA 1
ATOM 935 C C . ILE A 1 115 ? -0.192 4.693 5.681 1.00 95.38 115 ILE A C 1
ATOM 937 O O . ILE A 1 115 ? -1.211 4.599 6.363 1.00 95.38 115 ILE A O 1
ATOM 941 N N . ILE A 1 116 ? 1.032 4.612 6.210 1.00 93.69 116 ILE A N 1
ATOM 942 C CA . ILE A 1 116 ? 1.267 4.343 7.637 1.00 93.69 116 ILE A CA 1
ATOM 943 C C . ILE A 1 116 ? 0.591 5.413 8.499 1.00 93.69 116 ILE A C 1
ATOM 945 O O . ILE A 1 116 ? -0.167 5.081 9.409 1.00 93.69 116 ILE A O 1
ATOM 949 N N . ARG A 1 117 ? 0.780 6.697 8.167 1.00 94.38 117 ARG A N 1
ATOM 950 C CA . ARG A 1 117 ? 0.136 7.821 8.868 1.00 94.38 117 ARG A CA 1
ATOM 951 C C . ARG A 1 117 ? -1.389 7.776 8.806 1.00 94.38 117 ARG A C 1
ATOM 953 O O . ARG A 1 117 ? -2.031 8.202 9.756 1.00 94.38 117 ARG A O 1
ATOM 960 N N . THR A 1 118 ? -1.960 7.276 7.713 1.00 95.12 118 THR A N 1
ATOM 961 C CA . THR A 1 118 ? -3.414 7.132 7.552 1.00 95.12 118 THR A CA 1
ATOM 962 C C . THR A 1 118 ? -3.970 6.063 8.493 1.00 95.12 118 THR A C 1
ATOM 964 O O . THR A 1 118 ? -5.041 6.257 9.063 1.00 95.12 118 THR A O 1
ATOM 967 N N . LEU A 1 119 ? -3.237 4.966 8.713 1.00 92.56 119 LEU A N 1
ATOM 968 C CA . LEU A 1 119 ? -3.630 3.925 9.668 1.00 92.56 119 LEU A CA 1
ATOM 969 C C . LEU A 1 119 ? -3.590 4.448 11.111 1.00 92.56 119 LEU A C 1
ATOM 971 O O . LEU A 1 119 ? -4.533 4.246 11.867 1.00 92.56 119 LEU A O 1
ATOM 975 N N . VAL A 1 120 ? -2.558 5.203 11.490 1.00 93.50 120 VAL A N 1
ATOM 976 C CA . VAL A 1 120 ? -2.436 5.772 12.850 1.00 93.50 120 VAL A CA 1
ATOM 977 C C . VAL A 1 120 ? -2.970 7.206 12.975 1.00 93.50 120 VAL A C 1
ATOM 979 O O . VAL A 1 120 ? -2.563 7.943 13.873 1.00 93.50 120 VAL A O 1
ATOM 982 N N . SER A 1 121 ? -3.866 7.627 12.076 1.00 94.25 121 SER A N 1
ATOM 983 C CA . SER A 1 121 ? -4.424 8.984 12.088 1.00 94.25 121 SER A CA 1
ATOM 984 C C . SER A 1 121 ? -5.221 9.244 13.375 1.00 94.25 121 SER A C 1
ATOM 986 O O . SER A 1 121 ? -6.016 8.386 13.759 1.00 94.25 121 SER A O 1
ATOM 988 N N . PRO A 1 122 ? -5.107 10.430 14.005 1.00 92.19 122 PRO A N 1
ATOM 989 C CA . PRO A 1 122 ? -5.949 10.827 15.139 1.00 92.19 122 PRO A CA 1
ATOM 990 C C . PRO A 1 122 ? -7.454 10.858 14.829 1.00 92.19 122 PRO A C 1
ATOM 992 O O . PRO A 1 122 ? -8.267 10.868 15.745 1.00 92.19 122 PRO A O 1
ATOM 995 N N . GLU A 1 123 ? -7.825 10.890 13.546 1.00 91.56 123 GLU A N 1
ATOM 996 C CA . GLU A 1 123 ? -9.217 10.799 13.084 1.00 91.56 123 GLU A CA 1
ATOM 997 C C . GLU A 1 123 ? -9.798 9.381 13.246 1.00 91.56 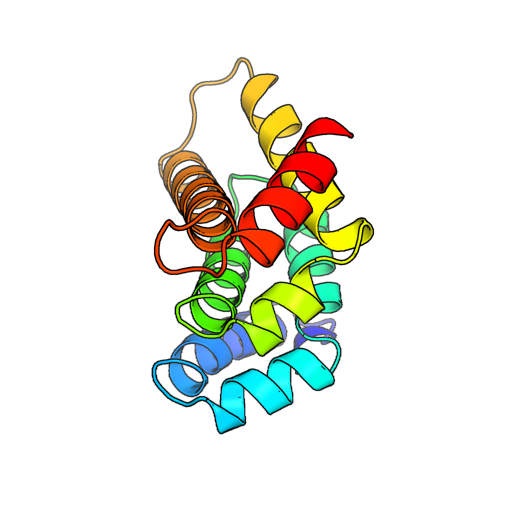123 GLU A C 1
ATOM 999 O O . GLU A 1 123 ? -11.013 9.183 13.165 1.00 91.56 123 GLU A O 1
ATOM 1004 N N . ASN A 1 124 ? -8.941 8.379 13.465 1.00 92.81 124 ASN A N 1
ATOM 1005 C CA . ASN A 1 124 ? -9.362 7.008 13.707 1.00 92.81 124 ASN A CA 1
ATOM 1006 C C . ASN A 1 124 ? -9.816 6.803 15.157 1.00 92.81 124 ASN A C 1
ATOM 1008 O O . ASN A 1 124 ? -9.425 7.533 16.066 1.00 92.81 124 ASN A O 1
ATOM 1012 N N . SER A 1 125 ? -10.633 5.772 15.399 1.00 92.75 125 SER A N 1
ATOM 1013 C CA . SER A 1 125 ? -10.961 5.390 16.775 1.00 92.75 125 SER A CA 1
ATOM 1014 C C . SER A 1 125 ? -9.693 4.997 17.543 1.00 92.75 125 SER A C 1
ATOM 1016 O O . SER A 1 125 ? -8.774 4.391 16.985 1.00 92.75 125 SER A O 1
ATOM 1018 N N . SER A 1 126 ? -9.653 5.303 18.841 1.00 92.88 126 SER A N 1
ATOM 1019 C CA . SER A 1 126 ? -8.517 4.968 19.709 1.00 92.88 126 SER A CA 1
ATOM 1020 C C . SER A 1 126 ? -8.192 3.471 19.695 1.00 92.88 126 SER A C 1
ATOM 1022 O O . SER A 1 126 ? -7.023 3.094 19.655 1.00 92.88 126 SER A O 1
ATOM 1024 N N . GLU A 1 127 ? -9.220 2.620 19.656 1.00 91.94 127 GLU A N 1
ATOM 1025 C CA . GLU A 1 127 ? -9.085 1.168 19.522 1.00 91.94 127 GLU A CA 1
ATOM 1026 C C . GLU A 1 127 ? -8.336 0.774 18.242 1.00 91.94 127 GLU A C 1
ATOM 1028 O O . GLU A 1 127 ? -7.379 -0.000 18.301 1.00 91.94 127 GLU A O 1
ATOM 1033 N N . AS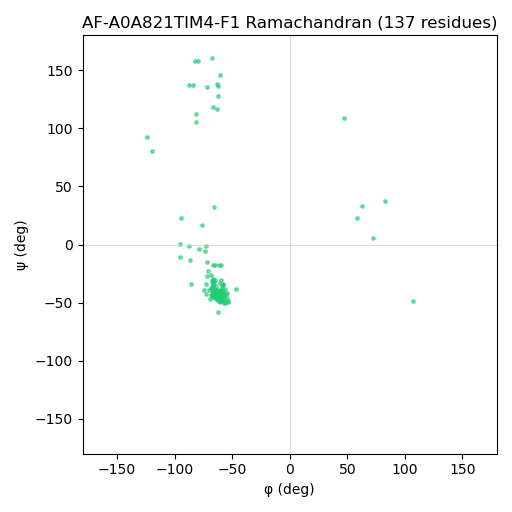N A 1 128 ? -8.724 1.347 17.097 1.00 90.88 128 ASN A N 1
ATOM 1034 C CA . ASN A 1 128 ? -8.075 1.072 15.819 1.00 90.88 128 ASN A CA 1
ATOM 1035 C C . ASN A 1 128 ? -6.613 1.539 15.839 1.00 90.88 128 ASN A C 1
ATOM 1037 O O . ASN A 1 128 ? -5.731 0.775 15.457 1.00 90.88 128 ASN A O 1
ATOM 1041 N N . ILE A 1 129 ? -6.336 2.748 16.344 1.00 92.19 129 ILE A N 1
ATOM 1042 C CA . ILE A 1 129 ? -4.968 3.289 16.442 1.00 92.19 129 ILE A CA 1
ATOM 1043 C C . ILE A 1 129 ? -4.064 2.342 17.241 1.00 92.19 129 ILE A C 1
ATOM 1045 O O . ILE A 1 129 ? -2.998 1.962 16.754 1.00 92.19 129 ILE A O 1
ATOM 104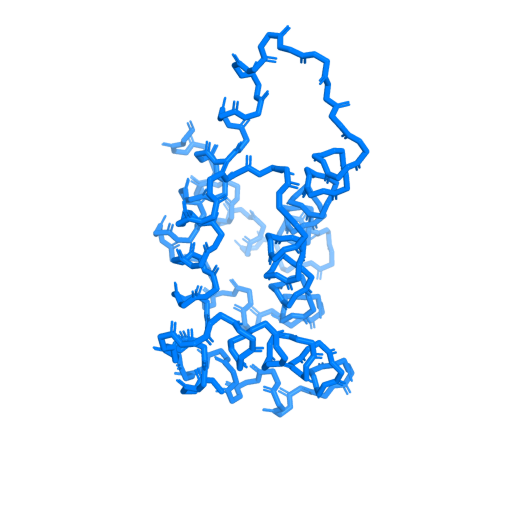9 N N . VAL A 1 130 ? -4.504 1.915 18.430 1.00 92.00 130 VAL A N 1
ATOM 1050 C CA . VAL A 1 130 ? -3.741 0.989 19.284 1.00 92.00 130 VAL A CA 1
ATOM 1051 C C . VAL A 1 130 ? -3.527 -0.356 18.585 1.00 92.00 130 VAL A C 1
ATOM 1053 O O . VAL A 1 130 ? -2.439 -0.928 18.666 1.00 92.00 130 VAL A O 1
ATOM 1056 N N . ALA A 1 131 ? -4.535 -0.867 17.873 1.00 91.12 131 ALA A N 1
ATOM 1057 C CA . ALA A 1 131 ? -4.415 -2.112 17.120 1.00 91.12 131 ALA A CA 1
ATOM 1058 C C . ALA A 1 131 ? -3.370 -2.016 15.993 1.00 91.12 131 ALA A C 1
ATOM 1060 O O . ALA A 1 131 ? -2.552 -2.928 15.836 1.00 91.12 131 ALA A O 1
ATOM 1061 N N . TYR A 1 132 ? -3.352 -0.915 15.237 1.00 91.50 132 TYR A N 1
ATOM 1062 C CA . TYR A 1 132 ? -2.356 -0.698 14.186 1.00 91.50 132 TYR A CA 1
ATOM 1063 C C . TYR A 1 132 ? -0.950 -0.530 14.771 1.00 91.50 132 TYR A C 1
ATOM 1065 O O . TYR A 1 132 ? -0.021 -1.175 14.291 1.00 91.50 132 TYR A O 1
ATOM 1073 N N . GLN A 1 133 ? -0.789 0.263 15.837 1.00 90.12 133 GLN A N 1
ATOM 1074 C CA . GLN A 1 133 ? 0.499 0.466 16.516 1.00 90.12 133 GLN A CA 1
ATOM 1075 C C . GLN A 1 133 ? 1.107 -0.856 16.991 1.00 90.12 133 GLN A C 1
ATOM 1077 O O . GLN A 1 133 ? 2.236 -1.172 16.626 1.00 90.12 133 GLN A O 1
ATOM 1082 N N . ARG A 1 134 ? 0.325 -1.686 17.694 1.00 89.38 134 ARG A N 1
ATOM 1083 C CA . ARG A 1 134 ? 0.766 -3.021 18.135 1.00 89.38 134 ARG A CA 1
ATOM 1084 C C . ARG A 1 134 ? 1.164 -3.934 16.982 1.00 89.38 134 ARG A C 1
ATOM 1086 O O . ARG A 1 134 ? 1.991 -4.820 17.163 1.00 89.38 134 ARG A O 1
ATOM 1093 N N . THR A 1 135 ? 0.541 -3.768 15.818 1.00 88.75 135 THR A N 1
ATOM 1094 C CA . THR A 1 135 ? 0.877 -4.567 14.635 1.00 88.75 135 THR A CA 1
ATOM 1095 C C . THR A 1 135 ? 2.199 -4.104 14.027 1.00 88.75 135 THR A C 1
ATOM 1097 O O . THR A 1 135 ? 3.002 -4.945 13.640 1.00 88.75 135 THR A O 1
ATOM 1100 N N . PHE A 1 136 ? 2.464 -2.794 13.993 1.00 84.62 136 PHE A N 1
ATOM 1101 C CA . PHE A 1 136 ? 3.755 -2.254 13.555 1.00 84.62 136 PHE A CA 1
ATOM 1102 C C . PHE A 1 136 ? 4.902 -2.596 14.515 1.00 84.62 136 PHE A C 1
ATOM 1104 O O . PHE A 1 136 ? 5.984 -2.907 14.042 1.00 84.62 136 PHE A O 1
ATOM 1111 N N . GLU A 1 137 ? 4.670 -2.621 15.831 1.00 85.06 137 GLU A N 1
ATOM 1112 C CA . GLU A 1 137 ? 5.685 -2.991 16.840 1.00 85.06 137 GLU A CA 1
ATOM 1113 C C . GLU A 1 137 ? 6.226 -4.424 16.694 1.00 85.06 137 GLU A C 1
ATOM 1115 O O . GLU A 1 137 ? 7.275 -4.755 17.243 1.00 85.06 137 GLU A O 1
ATOM 1120 N N . GLN A 1 138 ? 5.524 -5.294 15.965 1.00 81.38 138 GLN A N 1
ATOM 1121 C CA . GLN A 1 138 ? 5.955 -6.674 15.725 1.00 81.38 138 GLN A CA 1
ATOM 1122 C C . GLN A 1 138 ? 7.030 -6.799 14.633 1.00 81.38 138 GLN A C 1
ATOM 1124 O O . GLN A 1 138 ? 7.495 -7.917 14.385 1.00 81.38 138 GLN A O 1
ATOM 1129 N N . TYR A 1 139 ? 7.405 -5.698 13.970 1.00 75.00 139 TYR A N 1
ATOM 1130 C CA . TYR A 1 139 ? 8.283 -5.676 12.798 1.00 75.00 139 TYR A CA 1
ATOM 1131 C C . TYR A 1 139 ? 9.382 -4.628 12.913 1.00 75.00 139 TYR A C 1
ATOM 1133 O O . TYR A 1 139 ? 10.501 -4.960 12.456 1.00 75.00 139 TYR A O 1
#

Mean predicted aligned error: 4.01 Å

Foldseek 3Di:
DVQLPDPDPVSNLVVLVVLLVVLAVDLVSLVVCLVVCVLVSLLVVCVVVPAAQDVSLLSSLSSLLSSLAPDVVSLVSCLDLVNLVSLVVNVVVVVPDPDDHDPRNVSSVVSSVSSLCSQLPPVDDPVSNVSSVVSNVVD

Radius of gyration: 14.56 Å; Cα contacts (8 Å, |Δi|>4): 138; chains: 1; bounding box: 42×22×40 Å